Protein AF-A0A485MHK4-F1 (afdb_monomer_lite)

Organism: Lynx pardinus (NCBI:txid191816)

Foldseek 3Di:
DDDDDDDADPQQRPCVCVNVQVVVCVVVVPPPDDDPDDDDDDPRPDHDDPVVSVVVVVVSVVVVPPDPPPPPPDD

Sequence (75 aa):
KNLRYYDISAKSNYNFEKPFLWLARKLIGDPDLKFVTMLALAPLEVVMDPALAAQYERDLEVAQTTAVSAEEENL

InterPro domains:
  IPR002041 Ran GTPase [PTHR24071] (1-73)
  IPR027417 P-loop containing nucleoside triphosphate hydrolase [G3DSA:3.40.50.300] (1-75)

Structure (mmCIF, N/CA/C/O backbone):
data_AF-A0A485MHK4-F1
#
_entry.id   AF-A0A485MHK4-F1
#
loop_
_atom_site.group_PDB
_atom_site.id
_atom_site.type_symbol
_atom_site.label_atom_id
_atom_site.label_alt_id
_atom_site.label_comp_id
_atom_site.label_asym_id
_atom_site.label_entity_id
_atom_site.label_seq_id
_atom_site.pdbx_PDB_ins_code
_atom_site.Cartn_x
_atom_site.Cartn_y
_atom_site.Cartn_z
_atom_site.occupancy
_atom_site.B_iso_or_equiv
_atom_site.auth_seq_id
_atom_site.auth_comp_id
_atom_site.auth_asym_id
_atom_site.auth_atom_id
_atom_site.pdbx_PDB_model_num
ATOM 1 N N . LYS A 1 1 ? -9.544 12.608 11.294 1.00 53.41 1 LYS A N 1
ATOM 2 C CA . LYS A 1 1 ? -8.106 12.950 11.429 1.00 53.41 1 LYS A CA 1
ATOM 3 C C . LYS A 1 1 ? -7.144 11.769 11.180 1.00 53.41 1 LYS A C 1
ATOM 5 O O . LYS A 1 1 ? -5.957 11.955 11.367 1.00 53.41 1 LYS A O 1
ATOM 10 N N . ASN A 1 2 ? -7.585 10.604 10.670 1.00 75.44 2 ASN A N 1
ATOM 11 C CA . ASN A 1 2 ? -6.714 9.415 10.540 1.00 75.44 2 ASN A CA 1
ATOM 12 C C . ASN A 1 2 ? -6.670 8.897 9.089 1.00 75.44 2 ASN A C 1
ATOM 14 O O . ASN A 1 2 ? -6.934 7.719 8.841 1.00 75.44 2 ASN A O 1
ATOM 18 N N . LEU A 1 3 ? -6.434 9.793 8.125 1.00 82.31 3 LEU A N 1
ATOM 19 C CA . LEU A 1 3 ? -6.244 9.405 6.725 1.00 82.31 3 LEU A CA 1
ATOM 20 C C . LEU A 1 3 ? -4.850 8.795 6.564 1.00 82.31 3 LEU A C 1
ATOM 22 O O . LEU A 1 3 ? -3.883 9.313 7.118 1.00 82.31 3 LEU A O 1
ATOM 26 N N . ARG A 1 4 ? -4.753 7.681 5.835 1.00 84.56 4 ARG A N 1
ATOM 27 C CA . ARG A 1 4 ? -3.458 7.118 5.445 1.00 84.56 4 ARG A CA 1
ATOM 28 C C . ARG A 1 4 ? -2.992 7.797 4.165 1.00 84.56 4 ARG A C 1
ATOM 30 O O . ARG A 1 4 ? -3.779 7.960 3.238 1.00 84.56 4 ARG A O 1
ATOM 37 N N . TYR A 1 5 ? -1.722 8.174 4.147 1.00 90.12 5 TYR A N 1
ATOM 38 C CA . TYR A 1 5 ? -1.051 8.736 2.986 1.00 90.12 5 TYR A CA 1
ATOM 39 C C . TYR A 1 5 ? -0.211 7.648 2.307 1.00 90.12 5 TYR A C 1
ATOM 41 O O . TYR A 1 5 ? 0.420 6.839 2.992 1.00 90.12 5 TYR A O 1
ATOM 49 N N . TYR A 1 6 ? -0.236 7.630 0.975 1.00 91.19 6 TYR A N 1
ATOM 50 C CA . TYR A 1 6 ? 0.540 6.728 0.130 1.00 91.19 6 TYR A CA 1
ATOM 51 C C . TYR A 1 6 ? 1.049 7.515 -1.075 1.00 91.19 6 TYR A C 1
ATOM 53 O O . TYR A 1 6 ? 0.243 8.122 -1.780 1.00 91.19 6 TYR A O 1
ATOM 61 N N . ASP A 1 7 ? 2.348 7.445 -1.352 1.00 92.12 7 ASP A N 1
ATOM 62 C CA . ASP A 1 7 ? 2.871 7.875 -2.647 1.00 92.12 7 ASP A CA 1
ATOM 63 C C . ASP A 1 7 ? 2.477 6.857 -3.715 1.00 92.12 7 ASP A C 1
ATOM 65 O O . ASP A 1 7 ? 2.667 5.650 -3.528 1.00 92.12 7 ASP A O 1
ATOM 69 N N . ILE A 1 8 ? 1.919 7.349 -4.824 1.00 91.00 8 ILE A N 1
ATOM 70 C CA . ILE A 1 8 ? 1.398 6.536 -5.926 1.00 91.00 8 ILE A CA 1
ATOM 71 C C . ILE A 1 8 ? 1.992 6.975 -7.265 1.00 91.00 8 ILE A C 1
ATOM 73 O O . ILE A 1 8 ? 2.236 8.157 -7.498 1.00 91.00 8 ILE A O 1
ATOM 77 N N . SER A 1 9 ? 2.157 6.025 -8.184 1.00 88.81 9 SER A N 1
ATOM 78 C CA . SER A 1 9 ? 2.450 6.318 -9.590 1.00 88.81 9 SER A CA 1
ATOM 79 C C . SER A 1 9 ? 1.517 5.515 -10.480 1.00 88.81 9 SER A C 1
ATOM 81 O O . SER A 1 9 ? 1.610 4.291 -10.545 1.00 88.81 9 SER A O 1
ATOM 83 N N . ALA A 1 10 ? 0.643 6.208 -11.209 1.00 84.56 10 ALA A N 1
ATOM 84 C CA . ALA A 1 10 ? -0.229 5.576 -12.197 1.00 84.56 10 ALA A CA 1
ATOM 85 C C . ALA A 1 10 ? 0.561 5.024 -13.400 1.00 84.56 10 ALA A C 1
ATOM 87 O O . ALA A 1 10 ? 0.149 4.046 -14.008 1.00 84.56 10 ALA A O 1
ATOM 88 N N . LYS A 1 11 ? 1.718 5.619 -13.726 1.00 84.00 11 LYS A N 1
ATOM 89 C CA . LYS A 1 11 ? 2.539 5.222 -14.882 1.00 84.00 11 LYS A CA 1
ATOM 90 C C . LYS A 1 11 ? 3.293 3.909 -14.654 1.00 84.00 11 LYS A C 1
ATOM 92 O O . LYS A 1 11 ? 3.430 3.103 -15.567 1.00 84.00 11 LYS A O 1
ATOM 97 N N . SER A 1 12 ? 3.797 3.711 -13.439 1.00 81.00 12 SER A N 1
ATOM 98 C CA . SER A 1 12 ? 4.558 2.517 -13.046 1.00 81.00 12 SER A CA 1
ATOM 99 C C . SER A 1 12 ? 3.767 1.577 -12.137 1.00 81.00 12 SER A C 1
ATOM 101 O O . SER A 1 12 ? 4.340 0.650 -11.573 1.00 81.00 12 SER A O 1
ATOM 103 N N . ASN A 1 13 ? 2.467 1.829 -11.951 1.00 83.69 13 ASN A N 1
ATOM 104 C CA . ASN A 1 13 ? 1.580 1.109 -11.032 1.00 83.69 13 ASN A CA 1
ATOM 105 C C . ASN A 1 13 ? 2.098 1.003 -9.579 1.00 83.69 13 ASN A C 1
ATOM 107 O O . ASN A 1 13 ? 1.634 0.160 -8.809 1.00 83.69 13 ASN A O 1
ATOM 111 N N . TYR A 1 14 ? 3.035 1.866 -9.172 1.00 88.00 14 TYR A N 1
ATOM 112 C CA . TYR A 1 14 ? 3.604 1.843 -7.827 1.00 88.00 14 TYR A CA 1
ATOM 113 C C . TYR A 1 14 ? 2.538 2.196 -6.789 1.00 88.00 14 TYR A C 1
ATOM 115 O O . TYR A 1 14 ? 1.875 3.230 -6.905 1.00 88.00 14 TYR A O 1
ATOM 123 N N . ASN A 1 15 ? 2.378 1.325 -5.785 1.00 89.75 15 ASN A N 1
ATOM 124 C CA . ASN A 1 15 ? 1.404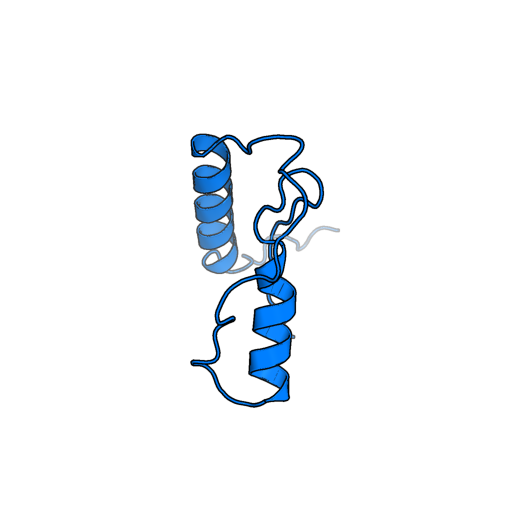 1.444 -4.693 1.00 89.75 15 ASN A CA 1
ATOM 125 C C . ASN A 1 15 ? -0.052 1.674 -5.131 1.00 89.75 15 ASN A C 1
ATOM 127 O O . ASN A 1 15 ? -0.875 2.065 -4.303 1.00 89.75 15 ASN A O 1
ATOM 131 N N . PHE A 1 16 ? -0.395 1.400 -6.393 1.00 88.38 16 PHE A N 1
ATOM 132 C C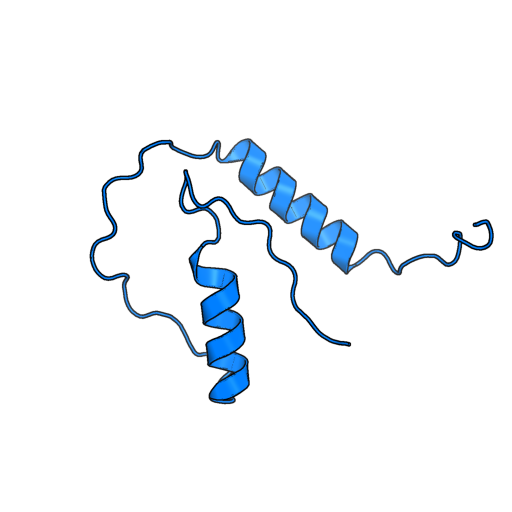A . PHE A 1 16 ? -1.714 1.692 -6.958 1.00 88.38 16 PHE A CA 1
ATOM 133 C C . PHE A 1 16 ? -2.858 1.085 -6.133 1.00 88.38 16 PHE A C 1
ATOM 135 O O . PHE A 1 16 ? -3.899 1.704 -5.936 1.00 88.38 16 PHE A O 1
ATOM 142 N N . GLU A 1 17 ? -2.643 -0.110 -5.590 1.00 89.88 17 GLU A N 1
ATOM 143 C CA . GLU A 1 17 ? -3.639 -0.838 -4.807 1.00 89.88 17 GLU A CA 1
ATOM 144 C C . GLU A 1 17 ? -3.774 -0.371 -3.347 1.00 89.88 17 GLU A C 1
ATOM 146 O O . GLU A 1 17 ? -4.820 -0.595 -2.732 1.00 89.88 17 GLU A O 1
ATOM 151 N N . LYS A 1 18 ? -2.752 0.286 -2.770 1.00 91.12 18 LYS A N 1
ATOM 152 C CA . LYS A 1 18 ? -2.700 0.599 -1.328 1.00 91.12 18 LYS A CA 1
ATOM 153 C C . LYS A 1 18 ? -3.873 1.489 -0.862 1.00 91.12 18 LYS A C 1
ATOM 155 O O . LYS A 1 18 ? -4.473 1.149 0.164 1.00 91.12 18 LYS A O 1
ATOM 160 N N . PRO A 1 19 ? -4.276 2.559 -1.585 1.00 93.06 19 PRO A N 1
ATOM 161 C CA . PRO A 1 19 ? -5.430 3.374 -1.196 1.00 93.06 19 PRO A CA 1
ATOM 162 C C . PRO A 1 19 ? -6.745 2.584 -1.182 1.00 93.06 19 PRO A C 1
ATOM 164 O O . PRO A 1 19 ? -7.535 2.701 -0.242 1.00 93.06 19 PRO A O 1
ATOM 167 N N . PHE A 1 20 ? -6.964 1.740 -2.193 1.00 92.88 20 PHE A N 1
ATOM 168 C CA . PHE A 1 20 ? -8.180 0.934 -2.312 1.00 92.88 20 PHE A CA 1
ATOM 169 C C . PHE A 1 20 ? -8.238 -0.162 -1.252 1.00 92.88 20 PHE A C 1
ATOM 171 O O . PHE A 1 20 ? -9.290 -0.384 -0.656 1.00 92.88 20 PHE A O 1
ATOM 178 N N . LEU A 1 21 ? -7.105 -0.806 -0.964 1.00 92.44 21 LEU A N 1
ATOM 179 C CA . LEU A 1 21 ? -7.013 -1.815 0.085 1.00 92.44 21 LEU A CA 1
ATOM 180 C C . LEU A 1 21 ? -7.297 -1.213 1.466 1.00 92.44 21 LEU A C 1
ATOM 182 O O . LEU A 1 21 ? -8.036 -1.796 2.259 1.00 92.44 21 LEU A O 1
ATOM 186 N N . TRP A 1 22 ? -6.749 -0.028 1.753 1.00 92.50 22 TRP A N 1
ATOM 187 C CA . TRP A 1 22 ? -7.028 0.678 3.003 1.00 92.50 22 TRP A CA 1
ATOM 188 C C . TRP A 1 22 ? -8.513 1.021 3.146 1.00 92.50 22 TRP A C 1
ATOM 190 O O . TRP A 1 22 ? -9.096 0.796 4.210 1.00 92.50 22 TRP A O 1
ATOM 200 N N . LEU A 1 23 ? -9.131 1.519 2.072 1.00 92.94 23 LEU A N 1
ATOM 201 C CA . LEU A 1 23 ? -10.555 1.831 2.066 1.00 92.94 23 LEU A CA 1
ATOM 202 C C . LEU A 1 23 ? -11.403 0.568 2.272 1.00 92.94 23 LEU A C 1
ATOM 204 O O . LEU A 1 23 ? -12.292 0.573 3.119 1.00 92.94 23 LEU A O 1
ATOM 208 N N . ALA A 1 24 ? -11.090 -0.530 1.579 1.00 93.69 24 ALA A N 1
ATOM 209 C CA . ALA A 1 24 ? -11.787 -1.807 1.725 1.00 93.69 24 ALA A CA 1
ATOM 210 C C . ALA A 1 24 ? -11.721 -2.336 3.167 1.00 93.69 24 ALA A C 1
ATOM 212 O O . ALA A 1 24 ? -12.756 -2.663 3.745 1.00 93.69 24 ALA A O 1
ATOM 213 N N . ARG A 1 25 ? -10.533 -2.322 3.790 1.00 94.00 25 ARG A N 1
ATOM 214 C CA . ARG A 1 25 ? -10.354 -2.695 5.206 1.00 94.00 25 ARG A CA 1
ATOM 215 C C . ARG A 1 25 ? -11.195 -1.830 6.142 1.00 94.00 25 ARG A C 1
ATOM 217 O O . ARG A 1 25 ? -11.778 -2.335 7.096 1.00 94.00 25 ARG A O 1
ATOM 224 N N . LYS A 1 26 ? -11.279 -0.521 5.879 1.00 91.25 26 LYS A N 1
ATOM 225 C CA . LYS A 1 26 ? -12.081 0.405 6.695 1.00 91.25 26 LYS A CA 1
ATOM 226 C C . LYS A 1 26 ? -13.583 0.214 6.529 1.00 91.25 26 LYS A C 1
ATOM 228 O O . LYS A 1 26 ? -14.294 0.339 7.519 1.00 91.25 26 LYS A O 1
ATOM 233 N N . LEU A 1 27 ? -14.048 -0.074 5.317 1.00 93.50 27 LEU A N 1
ATOM 234 C CA . LEU A 1 27 ? -15.468 -0.275 5.030 1.00 93.50 27 LEU A CA 1
ATOM 235 C C . LEU A 1 27 ? -15.976 -1.631 5.528 1.00 93.50 27 LEU A C 1
ATOM 237 O O . LEU A 1 27 ? -17.087 -1.709 6.040 1.00 93.50 27 LEU A O 1
ATOM 241 N N . ILE A 1 28 ? -15.169 -2.683 5.390 1.00 94.50 28 ILE A N 1
ATOM 242 C CA . ILE A 1 28 ? -15.547 -4.054 5.763 1.00 94.50 28 ILE A CA 1
ATOM 243 C C . ILE A 1 28 ? -15.277 -4.323 7.251 1.00 94.50 28 ILE A C 1
ATOM 245 O O . ILE A 1 28 ? -15.937 -5.160 7.858 1.00 94.50 28 ILE A O 1
ATOM 249 N N . GLY A 1 29 ? -14.334 -3.597 7.858 1.00 92.19 29 GLY A N 1
ATOM 250 C CA . GLY A 1 29 ? -13.938 -3.794 9.254 1.00 92.19 29 GLY A CA 1
ATOM 251 C C . GLY A 1 29 ? -12.982 -4.970 9.467 1.00 92.19 29 GLY A C 1
ATOM 252 O O . GLY A 1 29 ? -12.663 -5.285 10.610 1.00 92.19 29 GLY A O 1
ATOM 253 N N . ASP A 1 30 ? -12.502 -5.591 8.389 1.00 93.62 30 ASP A N 1
ATOM 254 C CA . ASP A 1 30 ? -11.518 -6.671 8.424 1.00 93.62 30 ASP A CA 1
ATOM 255 C C . ASP A 1 30 ? -10.097 -6.107 8.200 1.00 93.62 30 ASP A C 1
ATOM 257 O O . ASP A 1 30 ? -9.801 -5.618 7.103 1.00 93.62 30 ASP A O 1
ATOM 261 N N . PRO A 1 31 ? -9.206 -6.134 9.211 1.00 90.12 31 PRO A N 1
ATOM 262 C CA . PRO A 1 31 ? -7.826 -5.674 9.068 1.00 90.12 31 PRO A CA 1
ATOM 263 C C . PRO A 1 31 ? -6.949 -6.610 8.220 1.00 90.12 31 PRO A C 1
ATOM 265 O O . PRO A 1 31 ? -5.966 -6.138 7.640 1.00 90.12 31 PRO A O 1
ATOM 268 N N . ASP A 1 32 ? -7.306 -7.893 8.115 1.00 92.31 32 ASP A N 1
ATOM 269 C CA . ASP A 1 32 ? -6.528 -8.931 7.432 1.00 92.31 32 ASP A CA 1
ATOM 270 C C . ASP A 1 32 ? -6.921 -9.110 5.961 1.00 92.31 32 ASP A C 1
ATOM 272 O O . ASP A 1 32 ? -6.283 -9.881 5.236 1.00 92.31 32 ASP A O 1
ATOM 276 N N . L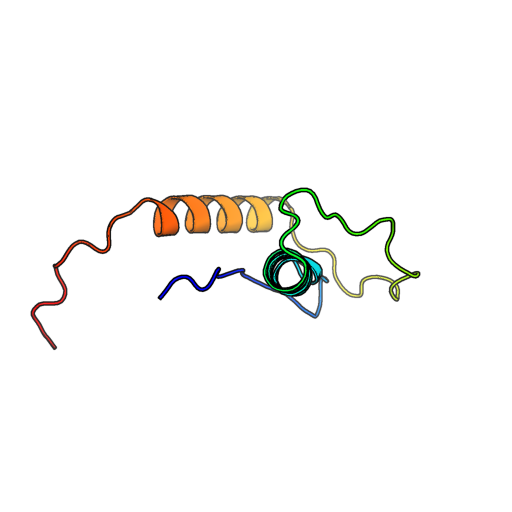EU A 1 33 ? -7.902 -8.334 5.486 1.00 92.38 33 LEU A N 1
ATOM 277 C CA . LEU A 1 33 ? -8.317 -8.304 4.089 1.00 92.38 33 LEU A CA 1
ATOM 278 C C . LEU A 1 33 ? -7.123 -8.018 3.168 1.00 92.38 33 LEU A C 1
ATOM 280 O O . LEU A 1 33 ? -6.337 -7.084 3.382 1.00 92.38 33 LEU A O 1
ATOM 284 N N . LYS A 1 34 ? -6.998 -8.832 2.118 1.00 90.06 34 LYS A N 1
ATOM 285 C CA . LYS A 1 34 ? -5.967 -8.751 1.075 1.00 90.06 34 LYS A CA 1
ATOM 286 C C . LYS A 1 34 ? -6.623 -8.954 -0.283 1.00 90.06 34 LYS A C 1
ATOM 288 O O . LYS A 1 34 ? -7.580 -9.717 -0.399 1.00 90.06 34 LYS A O 1
ATOM 293 N N . PHE A 1 35 ? -6.099 -8.302 -1.314 1.00 87.56 35 PHE A N 1
ATOM 294 C CA . PHE A 1 35 ? -6.506 -8.616 -2.678 1.00 87.56 35 PHE A CA 1
ATOM 295 C C . PHE A 1 35 ? -5.932 -9.977 -3.077 1.00 87.56 35 PHE A C 1
ATOM 297 O O . PHE A 1 35 ? -4.729 -10.215 -2.982 1.00 87.56 35 PHE A O 1
ATOM 304 N N . VAL A 1 36 ? -6.807 -10.894 -3.487 1.00 80.25 36 VAL A N 1
ATOM 305 C CA . VAL A 1 36 ? -6.431 -12.240 -3.922 1.00 80.25 36 VAL A CA 1
ATOM 306 C C . VAL A 1 36 ? -6.311 -12.197 -5.441 1.00 80.25 36 VAL A C 1
ATOM 308 O O . VAL A 1 36 ? -7.289 -12.388 -6.151 1.00 80.25 36 VAL A O 1
ATOM 311 N N . THR A 1 37 ? -5.101 -11.891 -5.918 1.00 64.25 37 THR A N 1
ATOM 312 C CA . THR A 1 37 ? -4.701 -11.709 -7.330 1.00 64.25 37 THR A CA 1
ATOM 313 C C . THR A 1 37 ? -5.350 -10.530 -8.071 1.00 64.25 37 THR A C 1
ATOM 315 O O . THR A 1 37 ? -6.554 -10.303 -8.019 1.00 64.25 37 THR A O 1
ATOM 318 N N . MET A 1 38 ? -4.524 -9.769 -8.795 1.00 58.22 38 MET A N 1
ATOM 319 C CA . MET A 1 38 ? -4.988 -8.742 -9.726 1.00 58.22 38 MET A CA 1
ATOM 320 C C . MET A 1 38 ? -5.538 -9.408 -10.993 1.00 58.22 38 MET A C 1
ATOM 322 O O . MET A 1 38 ? -4.873 -10.253 -11.593 1.00 58.22 38 MET A O 1
ATOM 326 N N . LEU A 1 39 ? -6.729 -8.989 -11.430 1.00 54.56 39 LEU A N 1
ATOM 327 C CA . LEU A 1 39 ? -7.160 -9.157 -12.819 1.00 54.56 39 LEU A CA 1
ATOM 328 C C . LEU A 1 39 ? -6.053 -8.577 -13.714 1.00 54.56 39 LEU A C 1
ATOM 330 O O . LEU A 1 39 ? -5.578 -7.482 -13.420 1.00 54.56 39 LEU A O 1
ATOM 334 N N . ALA A 1 40 ? -5.613 -9.318 -14.736 1.00 59.56 40 ALA A N 1
ATOM 335 C CA . ALA A 1 40 ? -4.436 -8.998 -15.547 1.00 59.56 40 ALA A CA 1
ATOM 336 C C . ALA A 1 40 ? -4.372 -7.504 -15.929 1.00 59.56 40 ALA A C 1
ATOM 338 O O . ALA A 1 40 ? -5.107 -7.046 -16.805 1.00 59.56 40 ALA A O 1
ATOM 339 N N . LEU A 1 41 ? -3.509 -6.744 -15.243 1.00 58.56 41 LEU A N 1
ATOM 340 C CA . LEU A 1 41 ? -3.220 -5.358 -15.597 1.00 58.56 41 LEU A CA 1
ATOM 341 C C . LEU A 1 41 ? -2.493 -5.328 -16.944 1.00 58.56 41 LEU A C 1
ATOM 343 O O . LEU A 1 41 ? -1.719 -6.233 -17.265 1.00 58.56 41 LEU A O 1
ATOM 347 N N . ALA A 1 42 ? -2.727 -4.265 -17.717 1.00 61.38 42 ALA A N 1
ATOM 348 C CA . ALA A 1 42 ? -1.975 -4.002 -18.937 1.00 61.38 42 ALA A CA 1
ATOM 349 C C . ALA A 1 42 ? -0.457 -4.001 -18.644 1.00 61.38 42 ALA A C 1
ATOM 351 O O . ALA A 1 42 ? -0.054 -3.583 -17.552 1.00 61.38 42 ALA A O 1
ATOM 352 N N . PRO A 1 43 ? 0.385 -4.465 -19.589 1.00 59.62 43 PRO A N 1
ATOM 353 C CA . PRO A 1 43 ? 1.832 -4.469 -19.418 1.00 59.62 43 PRO A CA 1
ATOM 354 C C . PRO A 1 43 ? 2.341 -3.093 -18.979 1.00 59.62 43 PRO A C 1
ATOM 356 O O . PRO A 1 43 ? 1.969 -2.072 -19.553 1.00 59.62 43 PRO A O 1
ATOM 359 N N . LEU A 1 44 ? 3.177 -3.086 -17.942 1.00 61.16 44 LEU A N 1
ATOM 360 C CA . LEU A 1 44 ? 3.778 -1.892 -17.353 1.00 61.16 44 LEU A CA 1
ATOM 361 C C . LEU A 1 44 ? 4.517 -1.071 -18.427 1.00 61.16 44 LEU A C 1
ATOM 363 O O . LEU A 1 44 ? 5.444 -1.587 -19.046 1.00 61.16 44 LEU A O 1
ATOM 367 N N . GLU A 1 45 ? 4.159 0.200 -18.630 1.00 61.59 45 GLU A N 1
ATOM 368 C CA . GLU A 1 45 ? 4.854 1.047 -19.617 1.00 61.59 45 GLU A CA 1
ATOM 369 C C . GLU A 1 45 ? 6.253 1.479 -19.142 1.00 61.59 45 GLU A C 1
ATOM 371 O O . GLU A 1 45 ? 7.124 1.752 -19.966 1.00 61.59 45 GLU A O 1
ATOM 376 N N . VAL A 1 46 ? 6.492 1.540 -17.822 1.00 64.69 46 VAL A N 1
ATOM 377 C CA . VAL A 1 46 ? 7.786 1.916 -17.225 1.00 64.69 46 VAL A CA 1
ATOM 378 C C . VAL A 1 46 ? 8.010 1.198 -15.892 1.00 64.69 46 VAL A C 1
ATOM 380 O O . VAL A 1 46 ? 7.175 1.268 -14.991 1.00 64.69 46 VAL A O 1
ATOM 383 N N . VAL A 1 47 ? 9.173 0.559 -15.743 1.00 72.50 47 VAL A N 1
ATOM 384 C CA . VAL A 1 47 ? 9.627 -0.056 -14.486 1.00 72.50 47 VAL A CA 1
ATOM 385 C C . VAL A 1 47 ? 10.093 1.038 -13.527 1.00 72.50 47 VAL A C 1
ATOM 387 O O . VAL A 1 47 ? 10.950 1.848 -13.877 1.00 72.50 47 VAL A O 1
ATOM 390 N N . MET A 1 48 ? 9.526 1.073 -12.321 1.00 77.19 48 MET A N 1
ATOM 391 C CA . MET A 1 48 ? 10.027 1.957 -11.270 1.00 77.19 48 MET A CA 1
ATOM 392 C C . MET A 1 48 ? 11.374 1.438 -10.758 1.00 77.19 48 MET A C 1
ATOM 394 O O . MET A 1 48 ? 11.506 0.239 -10.519 1.00 77.19 48 MET A O 1
ATOM 398 N N . ASP A 1 49 ? 12.349 2.326 -10.566 1.00 85.19 49 ASP A N 1
ATOM 399 C CA . ASP A 1 49 ? 13.631 1.978 -9.951 1.00 85.19 49 ASP A CA 1
ATOM 400 C C . ASP A 1 49 ? 13.406 1.472 -8.509 1.00 85.19 49 ASP A C 1
ATOM 402 O O . ASP A 1 4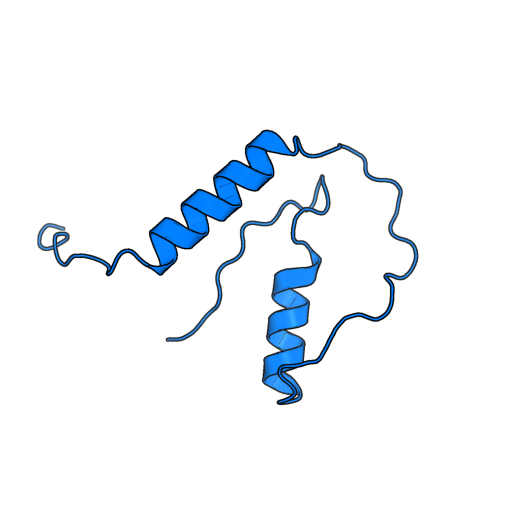9 ? 12.902 2.231 -7.669 1.00 85.19 49 ASP A O 1
ATOM 406 N N . PRO A 1 50 ? 13.773 0.212 -8.198 1.00 83.81 50 PRO A N 1
ATOM 407 C CA . PRO A 1 50 ? 13.622 -0.355 -6.862 1.00 83.81 50 PRO A CA 1
ATOM 408 C C . PRO A 1 50 ? 14.366 0.427 -5.775 1.00 83.81 50 PRO A C 1
ATOM 410 O O . PRO A 1 50 ? 13.890 0.499 -4.642 1.00 83.81 50 PRO A O 1
ATOM 413 N N . ALA A 1 51 ? 15.517 1.027 -6.100 1.00 87.25 51 ALA A N 1
ATOM 414 C CA . ALA A 1 51 ? 16.305 1.785 -5.131 1.00 87.25 51 ALA A CA 1
ATOM 415 C C . ALA A 1 51 ? 15.571 3.060 -4.695 1.00 87.25 51 ALA A C 1
ATOM 417 O O . ALA A 1 51 ? 15.540 3.392 -3.507 1.00 87.25 51 ALA A O 1
ATOM 418 N N . LEU A 1 52 ? 14.929 3.731 -5.653 1.00 84.81 52 LEU A N 1
ATOM 419 C CA . LEU A 1 52 ? 14.143 4.932 -5.402 1.00 84.81 52 LEU A CA 1
ATOM 420 C C . LEU A 1 52 ? 12.846 4.608 -4.648 1.00 84.81 52 LEU A C 1
ATOM 422 O O . LEU A 1 52 ? 12.490 5.313 -3.708 1.00 84.81 52 LEU A O 1
ATOM 426 N N . ALA A 1 53 ? 12.177 3.503 -4.995 1.00 84.06 53 ALA A N 1
ATOM 427 C CA . ALA A 1 53 ? 10.998 3.036 -4.264 1.00 84.06 53 ALA A CA 1
ATOM 428 C C . ALA A 1 53 ? 11.314 2.779 -2.778 1.00 84.06 53 ALA A C 1
ATOM 430 O O . ALA A 1 53 ? 10.611 3.280 -1.903 1.00 84.06 53 ALA A O 1
ATOM 431 N N . ALA A 1 54 ? 12.419 2.083 -2.491 1.00 86.19 54 ALA A N 1
ATOM 432 C CA . ALA A 1 54 ? 12.860 1.818 -1.121 1.00 86.19 54 ALA A CA 1
ATOM 433 C C . ALA A 1 54 ? 13.254 3.092 -0.356 1.00 86.19 54 ALA A C 1
ATOM 435 O O . ALA A 1 54 ? 13.150 3.141 0.870 1.00 86.19 54 ALA A O 1
ATOM 436 N N . GLN A 1 55 ? 13.737 4.121 -1.058 1.00 87.88 55 GLN A N 1
ATOM 437 C CA . GLN A 1 55 ? 13.991 5.423 -0.450 1.00 87.88 55 GLN A CA 1
ATOM 438 C C . GLN A 1 55 ? 12.690 6.101 -0.029 1.00 87.88 55 GLN A C 1
ATOM 440 O O . GLN A 1 55 ? 12.578 6.489 1.129 1.00 87.88 55 GLN A O 1
ATOM 445 N N . TYR A 1 56 ? 11.696 6.158 -0.915 1.00 84.12 56 TYR A N 1
ATOM 446 C CA . TYR A 1 56 ? 10.405 6.759 -0.584 1.00 84.12 56 TYR A CA 1
ATOM 447 C C . TYR A 1 56 ? 9.686 6.041 0.558 1.00 84.12 56 TYR A C 1
ATOM 449 O O . TYR A 1 56 ? 9.088 6.697 1.405 1.00 84.12 56 TYR A O 1
ATOM 457 N N . GLU A 1 57 ? 9.766 4.708 0.632 1.00 84.00 57 GLU A N 1
ATOM 458 C CA . GLU A 1 57 ? 9.189 3.975 1.767 1.00 84.00 57 GLU A CA 1
ATOM 459 C C . GLU A 1 57 ? 9.867 4.3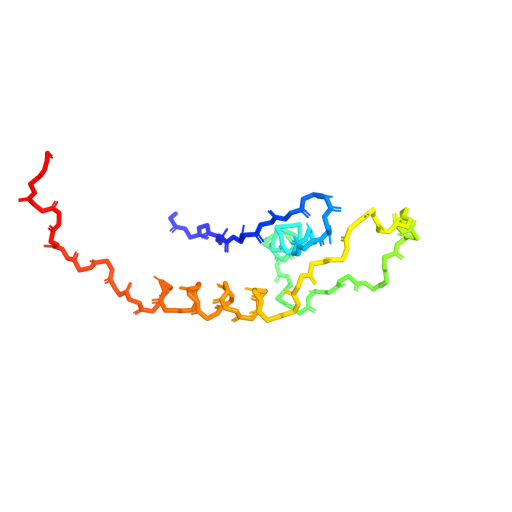43 3.092 1.00 84.00 57 GLU A C 1
ATOM 461 O O . GLU A 1 57 ? 9.174 4.583 4.080 1.00 84.00 57 GLU A O 1
ATOM 466 N N . ARG A 1 58 ? 11.198 4.483 3.106 1.00 85.56 58 ARG A N 1
ATOM 467 C CA . ARG A 1 58 ? 11.925 4.958 4.293 1.00 85.56 58 ARG A CA 1
ATOM 468 C C . ARG A 1 58 ? 11.540 6.383 4.676 1.00 85.56 58 ARG A C 1
ATOM 470 O O . ARG A 1 58 ? 11.294 6.648 5.849 1.00 85.56 58 ARG A O 1
ATOM 477 N N . ASP A 1 59 ? 11.467 7.287 3.706 1.00 84.12 59 ASP A N 1
ATOM 478 C CA . ASP A 1 59 ? 11.127 8.689 3.958 1.00 84.12 59 ASP A CA 1
ATOM 479 C C . ASP A 1 59 ? 9.695 8.811 4.519 1.00 84.12 59 ASP A C 1
ATOM 481 O O . ASP A 1 59 ? 9.448 9.591 5.441 1.00 84.12 59 ASP A O 1
ATOM 485 N N . LEU A 1 60 ? 8.766 7.968 4.047 1.00 79.75 60 LEU A N 1
ATOM 486 C CA . LEU A 1 60 ? 7.410 7.837 4.591 1.00 79.75 60 LEU A CA 1
ATOM 487 C C . LEU A 1 60 ? 7.395 7.347 6.040 1.00 79.75 60 LEU A C 1
ATOM 489 O O . LEU A 1 60 ? 6.656 7.895 6.858 1.00 79.75 60 LEU A O 1
ATOM 493 N N . GLU A 1 61 ? 8.173 6.318 6.371 1.00 82.19 61 GLU A N 1
ATOM 494 C CA . GLU A 1 61 ? 8.265 5.800 7.740 1.00 82.19 61 GLU A CA 1
ATOM 495 C C . GLU A 1 61 ? 8.813 6.860 8.701 1.00 82.19 61 GLU A C 1
ATOM 497 O O . GLU A 1 61 ? 8.258 7.061 9.787 1.00 82.19 61 GLU A O 1
ATOM 502 N N . VAL A 1 62 ? 9.846 7.595 8.277 1.00 80.56 62 VAL A N 1
ATOM 503 C CA . VAL A 1 62 ? 10.413 8.719 9.033 1.00 80.56 62 VAL A CA 1
ATOM 504 C C . VAL A 1 62 ? 9.378 9.830 9.210 1.00 80.56 62 VAL A C 1
ATOM 506 O O . VAL A 1 62 ? 9.187 10.306 10.327 1.00 80.56 62 VAL A O 1
ATOM 509 N N . ALA A 1 63 ? 8.655 10.218 8.158 1.00 75.31 63 ALA A N 1
ATOM 510 C CA . ALA A 1 63 ? 7.623 11.253 8.241 1.00 75.31 63 ALA A CA 1
ATOM 511 C C . ALA A 1 63 ? 6.428 10.839 9.122 1.00 75.31 63 ALA A C 1
ATOM 513 O O . ALA A 1 63 ? 5.826 11.678 9.785 1.00 75.31 63 ALA A O 1
ATOM 514 N N . GLN A 1 64 ? 6.085 9.547 9.164 1.00 71.00 64 GLN A N 1
ATOM 515 C CA . GLN A 1 64 ? 5.017 9.022 10.024 1.00 71.00 64 GLN A CA 1
ATOM 516 C C . GLN A 1 64 ? 5.409 8.938 11.503 1.00 71.00 64 GLN A C 1
ATOM 518 O O . GLN A 1 64 ? 4.528 8.967 12.364 1.00 71.00 64 GLN A O 1
ATOM 523 N N . THR A 1 65 ? 6.702 8.787 11.799 1.00 72.12 65 THR A N 1
ATOM 524 C CA . THR A 1 65 ? 7.228 8.642 13.167 1.00 72.12 65 THR A CA 1
ATOM 525 C C . THR A 1 65 ? 7.791 9.936 13.738 1.00 72.12 65 THR A C 1
ATOM 527 O O . THR A 1 65 ? 7.852 10.091 14.958 1.00 72.12 65 THR A O 1
ATOM 530 N N . THR A 1 66 ? 8.130 10.894 12.880 1.00 63.28 66 THR A N 1
ATOM 531 C CA . THR A 1 66 ? 8.441 12.261 13.283 1.00 63.28 66 THR A CA 1
ATOM 532 C C . THR A 1 66 ? 7.133 12.911 13.723 1.00 63.28 66 THR A C 1
ATOM 534 O O . THR A 1 66 ? 6.272 13.225 12.903 1.00 63.28 66 THR A O 1
ATOM 537 N N . ALA A 1 67 ? 6.946 13.080 15.038 1.00 55.41 67 ALA A N 1
ATOM 538 C CA . ALA A 1 67 ? 5.922 13.983 15.547 1.00 55.41 67 ALA A CA 1
ATOM 539 C C . ALA A 1 67 ? 6.109 15.315 14.819 1.00 55.41 67 ALA A C 1
ATOM 541 O O . ALA A 1 67 ? 7.243 15.784 14.738 1.00 55.41 67 ALA A O 1
ATOM 542 N N . VAL A 1 68 ? 5.033 15.880 14.261 1.00 52.97 68 VAL A N 1
ATOM 543 C CA . VAL A 1 68 ? 5.025 17.247 13.728 1.00 52.97 68 VAL A CA 1
ATOM 544 C C . VAL A 1 68 ? 5.459 18.141 14.885 1.00 52.97 68 VAL A C 1
ATOM 546 O O . VAL A 1 68 ? 4.647 18.502 15.737 1.00 52.97 68 VAL A O 1
ATOM 549 N N . SER A 1 69 ? 6.769 18.356 15.004 1.00 45.31 69 SER A N 1
ATOM 550 C CA . SER A 1 69 ? 7.351 19.179 16.044 1.00 45.31 69 SER A CA 1
ATOM 551 C C . SER A 1 69 ? 6.785 20.562 15.792 1.00 45.31 69 SER A C 1
ATOM 553 O O . SER A 1 69 ? 6.767 21.026 14.652 1.00 45.31 69 SER A O 1
ATOM 555 N N . ALA A 1 70 ? 6.211 21.150 16.833 1.00 48.88 70 ALA A N 1
ATOM 556 C CA . ALA A 1 70 ? 5.515 22.425 16.814 1.00 48.88 70 ALA A CA 1
ATOM 557 C C . ALA A 1 70 ? 6.492 23.593 16.573 1.00 48.88 70 ALA A C 1
ATOM 559 O O . ALA A 1 70 ? 6.657 24.453 17.428 1.00 48.88 70 ALA A O 1
ATOM 560 N N . GLU A 1 71 ? 7.163 23.601 15.423 1.00 52.16 71 GLU A N 1
ATOM 561 C CA . GLU A 1 71 ? 8.090 24.649 14.982 1.00 52.16 71 GLU A CA 1
ATOM 562 C C . GLU A 1 71 ? 7.533 25.436 13.785 1.00 52.16 71 GLU A C 1
ATOM 564 O O . G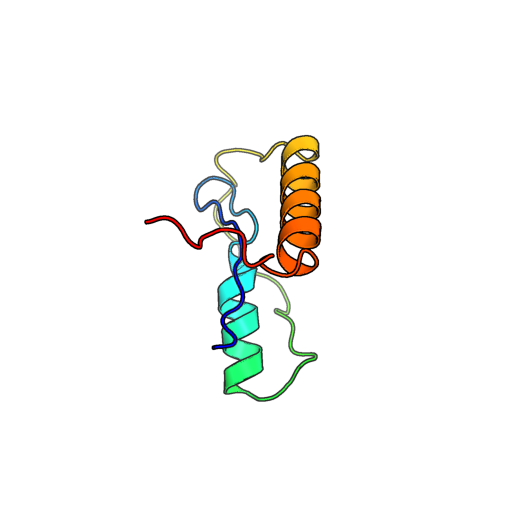LU A 1 71 ? 8.247 26.219 13.170 1.00 52.16 71 GLU A O 1
ATOM 569 N N . GLU A 1 72 ? 6.237 25.292 13.488 1.00 54.19 72 GLU A N 1
ATOM 570 C CA . GLU A 1 72 ? 5.498 26.233 12.639 1.00 54.19 72 GLU A CA 1
ATOM 571 C C . GLU A 1 72 ? 4.587 27.123 13.498 1.00 54.19 72 GLU A C 1
ATOM 573 O O . GLU A 1 72 ? 3.380 27.215 13.296 1.00 54.19 72 GLU A O 1
ATOM 578 N N . GLU A 1 73 ? 5.179 27.791 14.492 1.00 51.78 73 GLU A N 1
ATOM 579 C CA . GLU A 1 73 ? 4.671 29.069 15.008 1.00 51.78 73 GLU A CA 1
ATOM 580 C C . GLU A 1 73 ? 5.409 30.212 14.288 1.00 51.78 73 GLU A C 1
ATOM 582 O O . GLU A 1 73 ? 6.095 31.011 14.917 1.00 51.78 73 GLU A O 1
ATOM 587 N N . ASN A 1 74 ? 5.338 30.251 12.949 1.00 48.81 74 ASN A N 1
ATOM 588 C CA . ASN A 1 74 ? 5.518 31.483 12.170 1.00 48.81 74 ASN A CA 1
ATOM 589 C C . ASN A 1 74 ? 5.060 31.328 10.704 1.00 48.81 74 ASN A C 1
ATOM 591 O O . ASN A 1 74 ? 5.888 31.265 9.793 1.00 48.81 74 ASN A O 1
ATOM 595 N N . LEU A 1 75 ? 3.743 31.288 10.477 1.00 42.94 75 LEU A N 1
ATOM 596 C CA . LEU A 1 75 ? 3.126 31.948 9.319 1.00 42.94 75 LEU A CA 1
ATOM 597 C C . LEU A 1 75 ? 1.682 32.361 9.621 1.00 42.94 75 LEU A C 1
ATOM 599 O O . LEU A 1 75 ? 0.925 31.516 10.149 1.00 42.94 75 LEU A O 1
#

pLDDT: mean 77.94, std 15.05, range [42.94, 94.5]

Radius of gyration: 16.01 Å; chains: 1; bounding box: 32×44×36 Å

Secondary structure (DSSP, 8-state):
--PPP---BTTTTBTTTHHHHHHHHHHH--TT--------PPPPSSPPPHHHHHHHHHHHHHHHHS---S-----